Protein AF-J9ACA7-F1 (afdb_monomer_lite)

pLDDT: mean 95.65, std 6.59, range [50.59, 98.69]

Structure (mmCIF, N/CA/C/O backbone):
data_AF-J9ACA7-F1
#
_entry.id   AF-J9ACA7-F1
#
loop_
_atom_site.group_PDB
_atom_site.id
_atom_site.type_symbol
_atom_site.label_atom_id
_atom_site.label_alt_id
_atom_site.label_comp_id
_atom_site.label_asym_id
_atom_site.label_entity_id
_atom_site.label_seq_id
_atom_site.pdbx_PDB_ins_code
_atom_site.Cartn_x
_atom_site.Cartn_y
_atom_site.Cartn_z
_atom_site.occupancy
_atom_site.B_iso_or_equiv
_atom_site.auth_seq_id
_atom_site.auth_comp_id
_atom_site.auth_asym_id
_atom_site.auth_atom_id
_atom_site.pdbx_PDB_model_num
ATOM 1 N N . THR A 1 1 ? 2.583 14.009 -3.274 1.00 87.06 1 THR A N 1
ATOM 2 C CA . THR A 1 1 ? 1.973 13.495 -2.015 1.00 87.06 1 THR A CA 1
ATOM 3 C C . THR A 1 1 ? 2.765 12.299 -1.515 1.00 87.06 1 THR A C 1
ATOM 5 O O . THR A 1 1 ? 3.557 11.767 -2.279 1.00 87.06 1 THR A O 1
ATOM 8 N N . PHE A 1 2 ? 2.575 11.861 -0.263 1.00 96.62 2 PHE A N 1
ATOM 9 C CA . PHE A 1 2 ? 3.345 10.737 0.300 1.00 96.62 2 PHE A CA 1
ATOM 10 C C . PHE A 1 2 ? 3.191 9.428 -0.502 1.00 96.62 2 PHE A C 1
ATOM 12 O O . PHE A 1 2 ? 4.172 8.726 -0.705 1.00 96.62 2 PHE A O 1
ATOM 19 N N . ALA A 1 3 ? 2.005 9.162 -1.064 1.00 97.69 3 ALA A N 1
ATOM 20 C CA . ALA A 1 3 ? 1.785 8.041 -1.984 1.00 97.69 3 ALA A CA 1
ATOM 21 C C . ALA A 1 3 ? 2.706 8.089 -3.220 1.00 97.69 3 ALA A C 1
ATOM 23 O O . ALA A 1 3 ? 3.313 7.081 -3.566 1.00 97.69 3 ALA A O 1
ATOM 24 N N . VAL A 1 4 ? 2.835 9.263 -3.858 1.00 97.75 4 VAL A N 1
ATOM 25 C CA . VAL A 1 4 ? 3.712 9.462 -5.031 1.00 97.75 4 VAL A CA 1
ATOM 26 C C . VAL A 1 4 ? 5.159 9.183 -4.646 1.00 97.75 4 VAL A C 1
ATOM 28 O O . VAL A 1 4 ? 5.820 8.404 -5.318 1.00 97.75 4 VAL A O 1
ATOM 31 N N . PHE A 1 5 ? 5.607 9.738 -3.515 1.00 98.00 5 PHE A N 1
ATOM 32 C CA . PHE A 1 5 ? 6.950 9.485 -3.000 1.00 98.00 5 PHE A CA 1
ATOM 33 C C . PHE A 1 5 ? 7.207 7.989 -2.785 1.00 98.00 5 PHE A C 1
ATOM 35 O O . PHE A 1 5 ? 8.221 7.489 -3.251 1.00 98.00 5 PHE A O 1
ATOM 42 N N . LEU A 1 6 ? 6.297 7.259 -2.128 1.00 97.81 6 LEU A N 1
ATOM 43 C CA . LEU A 1 6 ? 6.461 5.816 -1.916 1.00 97.81 6 LEU A CA 1
ATOM 44 C C . LEU A 1 6 ? 6.514 5.044 -3.238 1.00 97.81 6 LEU A C 1
ATOM 46 O O . LEU A 1 6 ? 7.299 4.108 -3.353 1.00 97.81 6 LEU A O 1
ATOM 50 N N . SER A 1 7 ? 5.696 5.426 -4.224 1.00 97.56 7 SER A N 1
ATOM 51 C CA . SER A 1 7 ? 5.688 4.783 -5.542 1.00 97.56 7 SER A CA 1
ATOM 52 C C . SER A 1 7 ? 7.011 5.017 -6.265 1.00 97.56 7 SER A C 1
ATOM 54 O O . SER A 1 7 ? 7.636 4.069 -6.720 1.00 97.56 7 SER A O 1
ATOM 56 N N . GLU A 1 8 ? 7.477 6.264 -6.332 1.00 97.75 8 GLU A N 1
ATOM 57 C CA . GLU A 1 8 ? 8.749 6.612 -6.973 1.00 97.75 8 GLU A CA 1
ATOM 58 C C . GLU A 1 8 ? 9.941 5.979 -6.250 1.00 97.75 8 GLU A C 1
ATOM 60 O O . GLU A 1 8 ? 10.871 5.483 -6.885 1.00 97.75 8 GLU A O 1
ATOM 65 N N . TYR A 1 9 ? 9.910 5.971 -4.917 1.00 97.94 9 TYR A N 1
ATOM 66 C CA . TYR A 1 9 ? 10.969 5.402 -4.097 1.00 97.94 9 TYR A CA 1
ATOM 67 C C . TYR A 1 9 ? 11.062 3.884 -4.280 1.00 97.94 9 TYR A C 1
ATOM 69 O O . TYR A 1 9 ? 12.158 3.371 -4.503 1.00 97.94 9 TYR A O 1
ATOM 77 N N . GLN A 1 10 ? 9.925 3.178 -4.282 1.00 97.44 10 GLN A N 1
ATOM 78 C CA . GLN A 1 10 ? 9.889 1.746 -4.576 1.00 97.44 10 GLN A CA 1
ATOM 79 C C . GLN A 1 10 ? 10.381 1.451 -5.994 1.00 97.44 10 GLN A C 1
ATOM 81 O O . GLN A 1 10 ? 11.221 0.575 -6.164 1.00 97.44 10 GLN A O 1
ATOM 86 N N . MET A 1 11 ? 9.926 2.192 -7.004 1.00 96.69 11 MET A N 1
ATOM 87 C CA . MET A 1 11 ? 10.335 1.945 -8.390 1.00 96.69 11 MET A CA 1
ATOM 88 C C . MET A 1 11 ? 11.828 2.187 -8.621 1.00 96.69 11 MET A C 1
ATOM 90 O O . MET A 1 11 ? 12.437 1.543 -9.472 1.00 96.69 11 MET A O 1
ATOM 94 N N . LYS A 1 12 ? 12.417 3.144 -7.896 1.00 97.69 12 LYS A N 1
ATOM 95 C CA . LYS A 1 12 ? 13.818 3.531 -8.069 1.00 97.69 12 LYS A CA 1
ATOM 96 C C . LYS A 1 12 ? 14.788 2.681 -7.248 1.00 97.69 12 LYS A C 1
ATOM 98 O O . LYS A 1 12 ? 15.920 2.489 -7.686 1.00 97.69 12 LYS A O 1
ATOM 103 N N . TYR A 1 13 ? 14.377 2.225 -6.066 1.00 97.62 13 TYR A N 1
ATOM 104 C CA . TYR A 1 13 ? 15.283 1.603 -5.092 1.00 97.62 13 TYR A CA 1
ATOM 105 C C . TYR A 1 13 ? 14.804 0.259 -4.529 1.00 97.62 13 TYR A C 1
ATOM 107 O O . TYR A 1 13 ? 15.587 -0.413 -3.864 1.00 97.62 13 TYR A O 1
ATOM 115 N N . GLY A 1 14 ? 13.548 -0.129 -4.754 1.00 96.00 14 GLY A N 1
ATOM 116 C CA . GLY A 1 14 ? 12.978 -1.396 -4.292 1.00 96.00 14 GLY A CA 1
ATOM 117 C C . GLY A 1 14 ? 12.936 -2.468 -5.381 1.00 96.00 14 GLY A C 1
ATOM 118 O O . GLY A 1 14 ? 13.156 -2.196 -6.563 1.00 96.00 14 GLY A O 1
ATOM 119 N N . TYR A 1 15 ? 12.605 -3.700 -4.989 1.00 96.69 15 TYR A N 1
ATOM 120 C CA . TYR A 1 15 ? 12.326 -4.765 -5.950 1.00 96.69 15 TYR A CA 1
ATOM 121 C C . TYR A 1 15 ? 10.889 -4.667 -6.478 1.00 96.69 15 TYR A C 1
ATOM 123 O O . TYR A 1 15 ? 9.964 -4.260 -5.770 1.00 96.69 15 TYR A O 1
ATOM 131 N N . THR A 1 16 ? 10.666 -5.098 -7.722 1.00 93.50 16 THR A N 1
ATOM 132 C CA . THR A 1 16 ? 9.334 -5.097 -8.364 1.00 93.50 16 THR A CA 1
ATOM 133 C C . THR A 1 16 ? 8.304 -5.946 -7.610 1.00 93.50 16 THR A C 1
ATOM 135 O O . THR A 1 16 ? 7.101 -5.686 -7.685 1.00 93.50 16 THR A O 1
ATOM 138 N N . THR A 1 17 ? 8.770 -6.942 -6.856 1.00 95.56 17 THR A N 1
ATOM 139 C CA . THR A 1 17 ? 7.958 -7.835 -6.022 1.00 95.56 17 THR A CA 1
ATOM 140 C C . THR A 1 17 ? 7.566 -7.240 -4.671 1.00 95.56 17 THR A C 1
ATOM 142 O O . THR A 1 17 ? 6.746 -7.836 -3.990 1.00 95.56 17 THR A O 1
ATOM 145 N N . GLU A 1 18 ? 8.124 -6.094 -4.268 1.00 96.38 18 GLU A N 1
ATOM 146 C CA . GLU A 1 18 ? 7.918 -5.508 -2.931 1.00 96.38 18 GLU A CA 1
ATOM 147 C C . GLU A 1 18 ? 6.958 -4.308 -2.924 1.00 96.38 18 GLU A C 1
ATOM 149 O O . GLU A 1 18 ? 6.759 -3.670 -1.893 1.00 96.38 18 GLU A O 1
ATOM 154 N N . LYS A 1 19 ? 6.346 -3.971 -4.061 1.00 96.69 19 LYS A N 1
ATOM 155 C CA . LYS A 1 19 ? 5.414 -2.835 -4.200 1.00 96.69 19 LYS A CA 1
ATOM 156 C C . LYS A 1 19 ? 4.297 -2.798 -3.153 1.00 96.69 19 LYS A C 1
ATOM 158 O O . LYS A 1 19 ? 3.979 -1.739 -2.621 1.00 96.69 19 LYS A O 1
ATOM 163 N N . ASP A 1 20 ? 3.726 -3.942 -2.798 1.00 97.62 20 ASP A N 1
ATOM 164 C CA . ASP A 1 20 ? 2.722 -4.034 -1.737 1.00 97.62 20 ASP A CA 1
ATOM 165 C C . ASP A 1 20 ? 3.329 -3.943 -0.323 1.00 97.62 20 ASP A C 1
ATOM 167 O O . ASP A 1 20 ? 2.693 -3.392 0.576 1.00 97.62 20 ASP A O 1
ATOM 171 N N . LEU A 1 21 ? 4.574 -4.385 -0.122 1.00 98.25 21 LEU A N 1
ATOM 172 C CA . LEU A 1 21 ? 5.298 -4.258 1.150 1.00 98.25 21 LEU A CA 1
ATOM 173 C C . LEU A 1 21 ? 5.672 -2.807 1.490 1.00 98.25 21 LEU A C 1
ATOM 175 O O . LEU A 1 21 ? 5.565 -2.414 2.653 1.00 98.25 21 LEU A O 1
ATOM 179 N N . PHE A 1 22 ? 6.046 -1.988 0.502 1.00 97.88 22 PHE A N 1
ATOM 180 C CA . PHE A 1 22 ? 6.374 -0.570 0.727 1.00 97.88 22 PHE A CA 1
ATOM 181 C C . PHE A 1 22 ? 5.187 0.201 1.316 1.00 97.88 22 PHE A C 1
ATOM 183 O O . PHE A 1 22 ? 5.325 0.932 2.302 1.00 97.88 22 PHE A O 1
ATOM 190 N N . ILE A 1 23 ? 3.996 0.014 0.742 1.00 98.25 23 ILE A N 1
ATOM 191 C CA . ILE A 1 23 ? 2.779 0.631 1.271 1.00 98.25 23 ILE A CA 1
ATOM 192 C C . ILE A 1 23 ? 2.328 -0.032 2.577 1.00 98.25 23 ILE A C 1
ATOM 194 O O . ILE A 1 23 ? 1.860 0.674 3.471 1.00 98.25 23 ILE A O 1
ATOM 198 N N . ALA A 1 24 ? 2.527 -1.347 2.741 1.00 98.62 24 ALA A N 1
ATOM 199 C CA . ALA A 1 24 ? 2.228 -2.045 3.990 1.00 98.62 24 ALA A CA 1
ATOM 200 C C . ALA A 1 24 ? 2.992 -1.454 5.174 1.00 98.62 24 ALA A C 1
ATOM 202 O O . ALA A 1 24 ? 2.386 -1.146 6.201 1.00 98.62 24 ALA A O 1
ATOM 203 N N . GLN A 1 25 ? 4.298 -1.229 5.018 1.00 98.38 25 GLN A N 1
ATOM 204 C CA . GLN A 1 25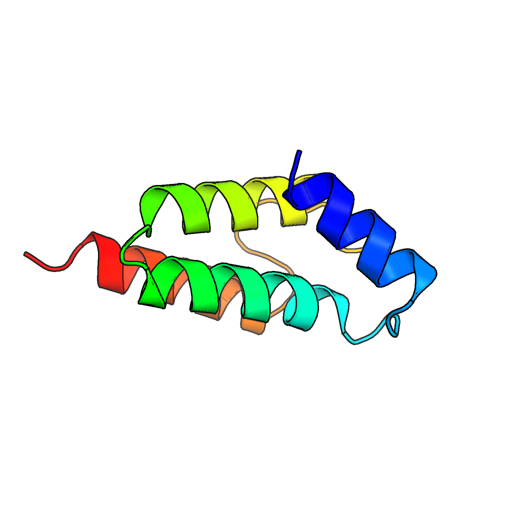 ? 5.123 -0.619 6.054 1.00 98.38 25 GLN A CA 1
ATOM 205 C C . GLN A 1 25 ? 4.567 0.748 6.476 1.00 98.38 25 GLN A C 1
ATOM 207 O O . GLN A 1 25 ? 4.344 0.982 7.665 1.00 98.38 25 GLN A O 1
ATOM 212 N N . ALA A 1 26 ? 4.304 1.639 5.516 1.00 98.44 26 ALA A N 1
ATOM 213 C CA . ALA A 1 26 ? 3.809 2.983 5.804 1.00 98.44 26 ALA A CA 1
ATOM 214 C C . ALA A 1 26 ? 2.418 2.963 6.464 1.00 98.44 26 ALA A C 1
ATOM 216 O O . ALA A 1 26 ? 2.180 3.666 7.447 1.00 98.44 26 ALA A O 1
ATOM 217 N N . VAL A 1 27 ? 1.506 2.123 5.965 1.00 98.56 27 VAL A N 1
ATOM 218 C CA . VAL A 1 27 ? 0.163 1.946 6.535 1.00 98.56 27 VAL A CA 1
ATOM 219 C C . VAL A 1 27 ? 0.244 1.458 7.981 1.00 98.56 27 VAL A C 1
ATOM 221 O O . VAL A 1 27 ? -0.397 2.044 8.853 1.00 98.56 27 VAL A O 1
ATOM 224 N N . LEU A 1 28 ? 1.047 0.429 8.261 1.00 98.56 28 LEU A N 1
ATOM 225 C CA . LEU A 1 28 ? 1.190 -0.123 9.611 1.00 98.56 28 LEU A CA 1
ATOM 226 C C . LEU A 1 28 ? 1.801 0.897 10.583 1.00 98.56 28 LEU A C 1
ATOM 228 O O . LEU A 1 28 ? 1.308 1.040 11.699 1.00 98.56 28 LEU A O 1
ATOM 232 N N . GLN A 1 29 ? 2.801 1.672 10.152 1.00 98.44 29 GLN A N 1
ATOM 233 C CA . GLN A 1 29 ? 3.361 2.769 10.952 1.00 98.44 29 GLN A CA 1
ATOM 234 C C . GLN A 1 29 ? 2.300 3.828 11.297 1.00 98.44 29 GLN A C 1
ATOM 236 O O . GLN A 1 29 ? 2.213 4.269 12.442 1.00 98.44 29 GLN A O 1
ATOM 241 N N . MET A 1 30 ? 1.445 4.200 10.340 1.00 98.12 30 MET A N 1
ATOM 242 C CA . MET A 1 30 ? 0.348 5.146 10.582 1.00 98.12 30 MET A CA 1
ATOM 243 C C . MET A 1 30 ? -0.735 4.581 11.507 1.00 98.12 30 MET A C 1
ATOM 245 O O . MET A 1 30 ? -1.342 5.332 12.272 1.00 98.12 30 MET A O 1
ATOM 249 N N . LEU A 1 31 ? -0.9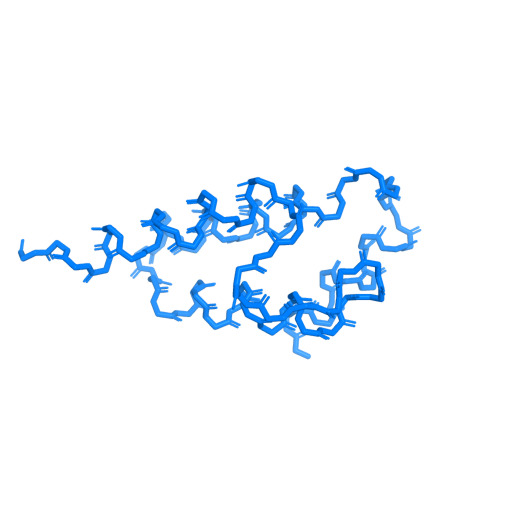89 3.273 11.457 1.00 97.69 31 LEU A N 1
ATOM 250 C CA . LEU A 1 31 ? -1.905 2.609 12.384 1.00 97.69 31 LEU A CA 1
ATOM 251 C C . LEU A 1 31 ? -1.349 2.593 13.814 1.00 97.69 31 LEU A C 1
ATOM 253 O O . LEU A 1 31 ? -2.101 2.881 14.745 1.00 97.69 31 LEU A O 1
ATOM 257 N N . CYS A 1 32 ? -0.045 2.355 13.996 1.00 97.69 32 CYS A N 1
ATOM 258 C CA . CYS A 1 32 ? 0.623 2.500 15.296 1.00 97.69 32 CYS A CA 1
ATOM 259 C C . CYS A 1 32 ? 0.507 3.931 15.850 1.00 97.69 32 CYS A C 1
ATOM 261 O O . CYS A 1 32 ? 0.317 4.114 17.049 1.00 97.69 32 CYS A O 1
ATOM 263 N N . ASP A 1 33 ? 0.531 4.935 14.971 1.00 97.44 33 ASP A N 1
ATOM 264 C CA . ASP A 1 33 ? 0.310 6.349 15.305 1.00 97.44 33 ASP A CA 1
ATOM 265 C C . ASP A 1 33 ? -1.187 6.731 15.408 1.00 97.44 33 ASP A C 1
ATOM 267 O O . ASP A 1 33 ? -1.553 7.905 15.390 1.00 97.44 33 ASP A O 1
ATOM 271 N N . ARG A 1 34 ? -2.087 5.739 15.491 1.00 96.25 34 ARG A N 1
ATOM 272 C CA . ARG A 1 34 ? -3.548 5.902 15.634 1.00 96.25 34 ARG A CA 1
ATOM 273 C C . ARG A 1 34 ? -4.184 6.796 14.561 1.00 96.25 34 ARG A C 1
ATOM 275 O O . ARG A 1 34 ? -5.138 7.526 14.830 1.00 96.25 34 ARG A O 1
ATOM 282 N N . LYS A 1 35 ? -3.703 6.709 13.316 1.00 97.12 35 LYS A N 1
ATOM 283 C CA . LYS A 1 35 ? -4.205 7.485 12.164 1.00 97.12 35 LYS A CA 1
ATOM 284 C C . LYS A 1 35 ? -4.893 6.609 11.100 1.00 97.12 35 LYS A C 1
ATOM 286 O O . LYS A 1 35 ? -4.486 6.643 9.936 1.00 97.12 35 LYS A O 1
ATOM 291 N N . PRO A 1 36 ? -5.972 5.866 11.424 1.00 96.88 36 PRO A N 1
ATOM 292 C CA . PRO A 1 36 ? -6.589 4.921 10.488 1.00 96.88 36 PRO A CA 1
ATOM 293 C C . PRO A 1 36 ? -7.196 5.594 9.247 1.00 96.88 36 PRO A C 1
ATOM 295 O O . PRO A 1 36 ? -7.012 5.103 8.137 1.00 96.88 36 PRO A O 1
ATOM 298 N N . LYS A 1 37 ? -7.845 6.761 9.389 1.00 96.19 37 LYS A N 1
ATOM 299 C CA . LYS A 1 37 ? -8.413 7.503 8.242 1.00 96.19 37 LYS A CA 1
ATOM 300 C C . LYS A 1 37 ? -7.333 7.929 7.243 1.00 96.19 37 LYS A C 1
ATOM 302 O O . LYS A 1 37 ? -7.507 7.792 6.034 1.00 96.19 37 LYS A O 1
ATOM 307 N N . SER A 1 38 ? -6.205 8.424 7.750 1.00 97.50 38 SER A N 1
ATOM 308 C CA . SER A 1 38 ? -5.075 8.828 6.912 1.00 97.50 38 SER A CA 1
ATOM 309 C C . SER A 1 38 ? -4.379 7.617 6.284 1.00 97.50 38 SER A C 1
ATOM 311 O O . SER A 1 38 ? -3.975 7.701 5.128 1.00 97.50 38 SER A O 1
ATOM 313 N N . ALA A 1 39 ? -4.284 6.495 7.007 1.00 98.25 39 ALA A N 1
ATOM 314 C CA . ALA A 1 39 ? -3.741 5.243 6.485 1.00 98.25 39 ALA A CA 1
ATOM 315 C C . ALA A 1 39 ? -4.594 4.695 5.327 1.00 98.25 39 ALA A C 1
ATOM 317 O O . ALA A 1 39 ? -4.044 4.325 4.292 1.00 98.25 39 ALA A O 1
ATOM 318 N N . LEU A 1 40 ? -5.929 4.729 5.453 1.00 97.88 40 LEU A N 1
ATOM 319 C CA . LEU A 1 40 ? -6.843 4.322 4.380 1.00 97.88 40 LEU A CA 1
ATOM 320 C C . LEU A 1 40 ? -6.665 5.184 3.129 1.00 97.88 40 LEU A C 1
ATOM 322 O O . LEU A 1 40 ? -6.519 4.655 2.030 1.00 97.88 40 LEU A O 1
ATOM 326 N N . LYS A 1 41 ? -6.616 6.511 3.302 1.00 97.88 41 LYS A N 1
ATOM 327 C CA . LYS A 1 41 ? -6.395 7.438 2.188 1.00 97.88 41 LYS A CA 1
ATOM 328 C C . LYS A 1 41 ? -5.042 7.200 1.516 1.00 97.88 41 LYS A C 1
ATOM 330 O O . LYS A 1 41 ? -4.960 7.244 0.294 1.00 97.88 41 LYS A O 1
ATOM 335 N N . LEU A 1 42 ? -3.987 6.948 2.296 1.00 98.44 42 LEU A N 1
ATOM 336 C CA . LEU A 1 42 ? -2.663 6.643 1.754 1.00 98.44 42 LEU A CA 1
ATOM 337 C C . LEU A 1 42 ? -2.684 5.347 0.931 1.00 98.44 42 LEU A C 1
ATOM 339 O O . LEU A 1 42 ? -2.189 5.359 -0.194 1.00 98.44 42 LEU A O 1
ATOM 343 N N . LEU A 1 43 ? -3.285 4.276 1.463 1.00 98.31 43 LEU A N 1
ATOM 344 C CA . LEU A 1 43 ? -3.439 2.995 0.769 1.00 98.31 43 LEU A CA 1
ATOM 345 C C . LEU A 1 43 ? -4.174 3.170 -0.566 1.00 98.31 43 LEU A C 1
ATOM 347 O O . LEU A 1 43 ? -3.671 2.727 -1.594 1.00 98.31 43 LEU A O 1
ATOM 351 N N . GLN A 1 44 ? -5.320 3.859 -0.560 1.00 97.94 44 GLN A N 1
ATOM 352 C CA . GLN A 1 44 ? -6.110 4.131 -1.765 1.00 97.94 44 GLN A CA 1
ATOM 353 C C . GLN A 1 44 ? -5.302 4.922 -2.796 1.00 97.94 44 GLN A C 1
ATOM 355 O O . GLN A 1 44 ? -5.089 4.439 -3.903 1.00 97.94 44 GLN A O 1
ATOM 360 N N . CYS A 1 45 ? -4.757 6.080 -2.404 1.00 97.81 45 CYS A N 1
ATOM 361 C CA . CYS A 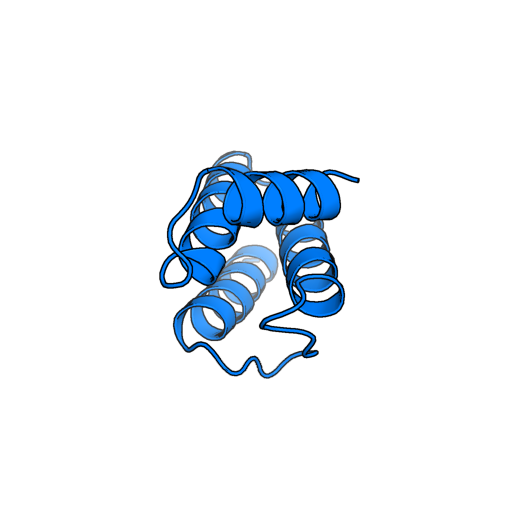1 45 ? -3.978 6.911 -3.316 1.00 97.81 45 CYS A CA 1
ATOM 362 C C . CYS A 1 45 ? -2.766 6.172 -3.891 1.00 97.81 45 CYS A C 1
ATOM 364 O O . CYS A 1 45 ? -2.443 6.384 -5.052 1.00 97.81 45 CYS A O 1
ATOM 366 N N . TYR A 1 46 ? -2.081 5.337 -3.105 1.00 98.25 46 TYR A N 1
ATOM 367 C CA . TYR A 1 46 ? -0.951 4.548 -3.595 1.00 98.25 46 TYR A CA 1
ATOM 368 C C . TYR A 1 46 ? -1.395 3.516 -4.637 1.00 98.25 46 TYR A C 1
ATOM 370 O O . TYR A 1 46 ? -0.803 3.450 -5.710 1.00 98.25 46 TYR A O 1
ATOM 378 N N . CYS A 1 47 ? -2.460 2.757 -4.363 1.00 97.75 47 CYS A N 1
ATOM 379 C CA . CYS A 1 47 ? -2.969 1.739 -5.288 1.00 97.75 47 CYS A CA 1
ATOM 380 C C . 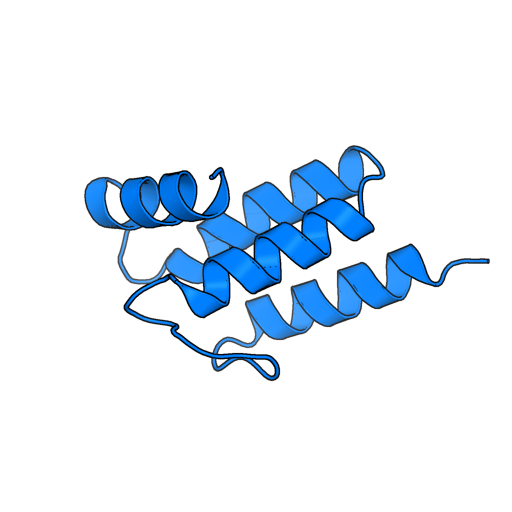CYS A 1 47 ? -3.505 2.337 -6.597 1.00 97.75 47 CYS A C 1
ATOM 382 O O . CYS A 1 47 ? -3.346 1.722 -7.652 1.00 97.75 47 CYS A O 1
ATOM 384 N N . ASP A 1 48 ? -4.087 3.538 -6.540 1.00 96.50 48 ASP A N 1
ATOM 385 C CA . ASP A 1 48 ? -4.612 4.239 -7.715 1.00 96.50 48 ASP A CA 1
ATOM 386 C C . ASP A 1 48 ? -3.490 4.717 -8.652 1.00 96.50 48 ASP A C 1
ATOM 388 O O . ASP A 1 48 ? -3.622 4.644 -9.875 1.00 96.50 48 ASP A O 1
ATOM 392 N N . ILE A 1 49 ? -2.374 5.209 -8.097 1.00 95.94 49 ILE A N 1
ATOM 393 C CA . ILE A 1 49 ? -1.300 5.828 -8.893 1.00 95.94 49 ILE A CA 1
ATOM 394 C C . ILE A 1 49 ? -0.178 4.857 -9.273 1.00 95.94 49 ILE A C 1
ATOM 396 O O . ILE A 1 49 ? 0.483 5.077 -10.290 1.00 95.94 49 ILE A O 1
ATOM 400 N N . HIS A 1 50 ? 0.064 3.813 -8.472 1.00 96.56 50 HIS A N 1
ATOM 401 C CA . HIS A 1 50 ? 1.217 2.937 -8.659 1.00 96.56 50 HIS A CA 1
ATOM 402 C C . HIS A 1 50 ? 1.093 2.169 -9.982 1.00 96.56 50 HIS A C 1
ATOM 404 O O . HIS A 1 50 ? 0.118 1.432 -10.150 1.00 96.56 50 HIS A O 1
ATOM 410 N N . PRO A 1 51 ? 2.063 2.277 -10.911 1.00 94.88 51 PRO A N 1
ATOM 411 C CA . PRO A 1 51 ? 1.914 1.808 -12.291 1.00 94.88 51 PRO A CA 1
ATOM 412 C C . PRO A 1 51 ? 1.608 0.312 -12.407 1.00 94.88 51 PRO A C 1
ATOM 414 O O . PRO A 1 51 ? 0.782 -0.065 -13.232 1.00 94.88 51 PRO A O 1
ATOM 417 N N . ASP A 1 52 ? 2.192 -0.514 -11.535 1.00 94.19 52 ASP A N 1
ATOM 418 C CA . ASP A 1 52 ? 2.002 -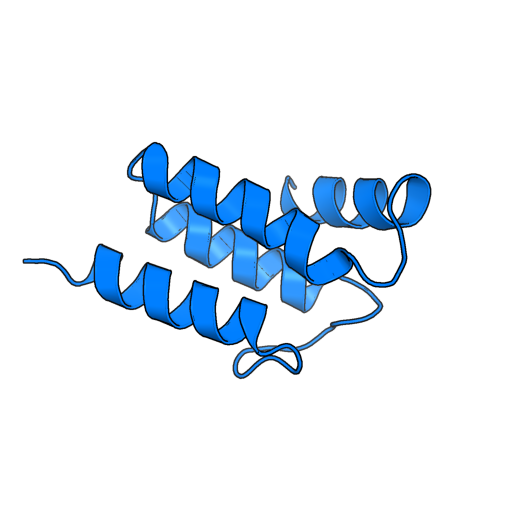1.973 -11.553 1.00 94.19 52 ASP A CA 1
ATOM 419 C C . ASP A 1 52 ? 0.853 -2.481 -10.662 1.00 94.19 52 ASP A C 1
ATOM 421 O O . ASP A 1 52 ? 0.781 -3.682 -10.375 1.00 94.19 52 ASP A O 1
ATOM 425 N N . ILE A 1 53 ? 0.021 -1.570 -10.144 1.00 94.31 53 ILE A N 1
ATOM 426 C CA . ILE A 1 53 ? -1.180 -1.890 -9.359 1.00 94.31 53 ILE A CA 1
ATOM 427 C C . ILE A 1 53 ? -2.403 -1.285 -10.056 1.00 94.31 53 ILE A C 1
ATOM 429 O O . ILE A 1 53 ? -3.283 -2.048 -10.443 1.00 94.31 53 ILE A O 1
ATOM 433 N N . ARG A 1 54 ? -2.437 0.054 -10.217 1.00 89.62 54 ARG A N 1
ATOM 434 C CA . ARG A 1 54 ? -3.509 0.873 -10.833 1.00 89.62 54 ARG A CA 1
ATOM 435 C C . ARG A 1 54 ? -4.905 0.266 -10.695 1.00 89.62 54 ARG A C 1
ATOM 437 O O . ARG A 1 54 ? -5.598 0.027 -11.683 1.00 89.62 54 ARG A O 1
ATOM 444 N N . SER A 1 55 ? -5.301 -0.001 -9.457 1.00 90.81 55 SER A N 1
ATOM 445 C CA . SER A 1 55 ? -6.561 -0.673 -9.152 1.00 90.81 55 SER A CA 1
ATOM 446 C C . SER A 1 55 ? -7.211 -0.059 -7.927 1.00 90.81 55 SER A C 1
ATOM 448 O O . SER A 1 55 ? -6.558 0.131 -6.900 1.00 90.81 55 SER A O 1
ATOM 450 N N . GLY A 1 56 ? -8.523 0.150 -8.018 1.00 91.81 56 GLY A N 1
ATOM 451 C CA . GLY A 1 56 ? -9.364 0.364 -6.847 1.00 91.81 56 GLY A CA 1
ATOM 452 C C . GLY A 1 56 ? -9.525 -0.924 -6.038 1.00 91.81 56 GLY A C 1
ATOM 453 O O . GLY A 1 56 ? -9.118 -2.004 -6.469 1.00 91.81 56 GLY A O 1
ATOM 454 N N . PHE A 1 57 ? -10.135 -0.806 -4.859 1.00 93.81 57 PHE A N 1
ATOM 455 C CA . PHE A 1 57 ? -10.538 -1.967 -4.067 1.00 93.81 57 PHE A CA 1
ATOM 456 C C . PHE A 1 57 ? -11.706 -2.708 -4.762 1.00 93.81 57 PHE A C 1
ATOM 458 O O . PHE A 1 57 ? -12.643 -2.036 -5.202 1.00 93.81 57 PHE A O 1
ATOM 465 N N . PRO A 1 58 ? -11.712 -4.056 -4.822 1.00 95.62 58 PRO A N 1
ATOM 466 C CA . PRO A 1 58 ? -10.707 -4.978 -4.287 1.00 95.62 58 PRO A CA 1
ATOM 467 C C . PRO A 1 58 ? -9.418 -5.014 -5.118 1.00 95.62 58 PRO A C 1
ATOM 469 O O . PRO A 1 58 ? -9.443 -4.971 -6.344 1.00 95.62 58 PRO A O 1
ATOM 472 N N . TYR A 1 59 ? -8.283 -5.116 -4.430 1.00 96.69 59 TYR A N 1
ATOM 473 C CA . TYR A 1 59 ? -6.957 -5.038 -5.036 1.00 96.69 59 TYR A CA 1
ATOM 474 C C . TYR A 1 59 ? -6.469 -6.403 -5.547 1.00 96.69 59 TYR A C 1
ATOM 476 O O . TYR A 1 59 ? -6.839 -7.439 -4.986 1.00 96.69 59 TYR A O 1
ATOM 484 N N . PRO A 1 60 ? -5.561 -6.433 -6.540 1.00 95.31 60 PRO A N 1
ATOM 485 C CA . PRO A 1 60 ? -5.010 -7.683 -7.071 1.00 95.31 60 PRO A CA 1
ATOM 486 C C . PRO A 1 60 ? -4.048 -8.403 -6.109 1.00 95.31 60 PRO A C 1
ATOM 488 O O . PRO A 1 60 ? -3.751 -9.578 -6.309 1.00 95.31 60 PRO A O 1
ATOM 491 N N . PHE A 1 61 ? -3.569 -7.728 -5.058 1.00 96.44 61 PHE A N 1
ATOM 492 C CA . PHE A 1 61 ? -2.628 -8.284 -4.081 1.00 96.44 61 PHE A CA 1
ATOM 493 C C . PHE A 1 61 ? -3.348 -8.616 -2.766 1.00 96.44 61 PHE A C 1
ATOM 495 O O . PHE A 1 61 ? -3.930 -7.716 -2.148 1.00 96.44 61 PHE A O 1
ATOM 502 N N . PRO A 1 62 ? -3.277 -9.870 -2.277 1.00 98.00 62 PRO A N 1
ATOM 503 C CA . PRO A 1 62 ? -3.903 -10.264 -1.016 1.00 98.00 62 PRO A CA 1
ATOM 504 C C . PRO A 1 62 ? -3.474 -9.408 0.180 1.00 98.00 62 PRO A C 1
ATOM 506 O O . PRO A 1 62 ? -4.313 -9.073 1.015 1.00 98.00 62 PRO A O 1
ATOM 509 N N . LEU A 1 63 ? -2.202 -8.994 0.240 1.00 98.44 63 LEU A N 1
ATOM 510 C CA . LEU A 1 63 ? -1.693 -8.138 1.312 1.00 98.44 63 LEU A CA 1
ATOM 511 C C . LEU A 1 63 ? -2.402 -6.775 1.349 1.00 98.44 63 LEU A C 1
ATOM 513 O O . LEU A 1 63 ? -2.772 -6.304 2.420 1.00 98.44 63 LEU A O 1
ATOM 517 N N . LEU A 1 64 ? -2.664 -6.161 0.194 1.00 98.38 64 LEU A N 1
ATOM 518 C CA . LEU A 1 64 ? -3.374 -4.879 0.123 1.00 98.38 64 LEU A CA 1
ATOM 519 C C . LEU A 1 64 ? -4.825 -5.010 0.602 1.00 98.38 64 LEU A C 1
ATOM 521 O O . LEU A 1 64 ? -5.325 -4.141 1.318 1.00 98.38 64 LEU A O 1
ATOM 525 N N . ASN A 1 65 ? -5.487 -6.120 0.263 1.00 98.38 65 ASN A N 1
ATOM 526 C CA . ASN A 1 65 ? -6.831 -6.425 0.762 1.00 98.38 65 ASN A CA 1
ATOM 527 C C . ASN A 1 65 ? -6.823 -6.661 2.278 1.00 98.38 65 ASN A C 1
ATOM 529 O O . ASN A 1 65 ? -7.676 -6.130 2.988 1.00 98.38 65 ASN A O 1
ATOM 533 N N . PHE A 1 66 ? -5.830 -7.394 2.790 1.00 98.69 66 PHE A N 1
ATOM 534 C CA . PHE A 1 66 ? -5.636 -7.588 4.225 1.00 98.69 66 PHE A CA 1
ATOM 535 C C . PHE A 1 66 ? -5.457 -6.253 4.959 1.00 98.69 66 PHE A C 1
ATOM 537 O O . PHE A 1 66 ? -6.106 -6.027 5.981 1.00 98.69 66 PHE A O 1
ATOM 544 N N . LEU A 1 67 ? -4.639 -5.338 4.428 1.00 98.44 67 LEU A N 1
ATOM 545 C CA . LEU A 1 67 ? -4.470 -3.998 4.995 1.00 98.44 67 LEU A CA 1
ATOM 546 C C . LEU A 1 67 ? -5.781 -3.211 4.980 1.00 98.44 67 LEU A C 1
ATOM 548 O O . LEU A 1 67 ? -6.138 -2.624 5.996 1.00 98.44 67 LEU A O 1
ATOM 552 N N . HIS A 1 68 ? -6.522 -3.231 3.869 1.00 98.31 68 HIS A N 1
ATOM 553 C CA . HIS A 1 68 ? -7.812 -2.550 3.757 1.00 98.31 68 HIS A CA 1
ATOM 554 C C . HIS A 1 68 ? -8.788 -3.009 4.850 1.00 98.31 68 HIS A C 1
ATOM 556 O O . HIS A 1 68 ? -9.314 -2.185 5.602 1.00 98.31 68 HIS A O 1
ATOM 562 N N . PHE A 1 69 ? -8.969 -4.325 5.007 1.00 98.06 69 PHE A N 1
ATOM 563 C CA . PHE A 1 69 ? -9.821 -4.881 6.060 1.00 98.06 69 PHE A CA 1
ATOM 564 C C . PHE A 1 69 ? -9.283 -4.607 7.466 1.00 98.06 69 PHE A C 1
ATOM 566 O O . PHE A 1 69 ? -10.066 -4.305 8.364 1.00 98.06 69 PHE A O 1
ATOM 573 N N . THR A 1 70 ? -7.965 -4.650 7.667 1.00 97.81 70 THR A N 1
ATOM 574 C CA . THR A 1 70 ? -7.335 -4.327 8.957 1.00 97.81 70 THR A CA 1
ATOM 575 C C . THR A 1 70 ? -7.615 -2.883 9.363 1.00 97.81 70 THR A C 1
ATOM 577 O O . THR A 1 70 ? -7.985 -2.626 10.508 1.00 97.81 70 THR A O 1
ATOM 580 N N . ILE A 1 71 ? -7.499 -1.935 8.427 1.00 97.94 71 ILE A N 1
ATOM 581 C CA . ILE A 1 71 ? -7.793 -0.525 8.689 1.00 97.94 71 ILE A CA 1
ATOM 582 C C . ILE A 1 71 ? -9.269 -0.349 9.056 1.00 97.94 71 ILE A C 1
ATOM 584 O O . ILE 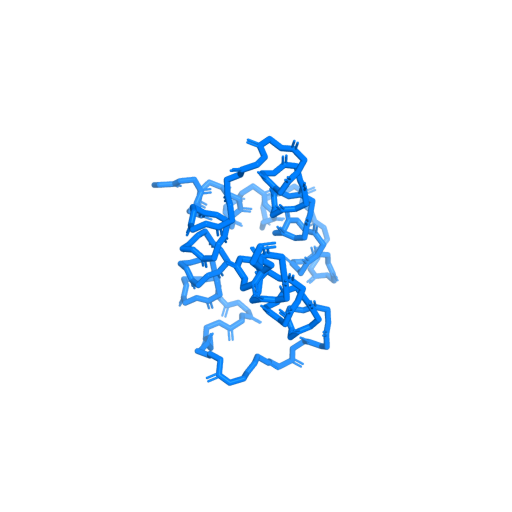A 1 71 ? -9.552 0.322 10.044 1.00 97.94 71 ILE A O 1
ATOM 588 N N . ILE A 1 72 ? -10.197 -0.969 8.315 1.00 96.56 72 ILE A N 1
ATOM 589 C CA . ILE A 1 72 ? -11.637 -0.927 8.630 1.00 96.56 72 ILE A CA 1
ATOM 590 C C . ILE A 1 72 ? -11.909 -1.521 10.017 1.00 96.56 72 ILE A C 1
ATOM 592 O O . ILE A 1 72 ? -12.607 -0.907 10.817 1.00 96.56 72 ILE A O 1
ATOM 596 N N . CYS A 1 73 ? -11.320 -2.677 10.329 1.00 96.50 73 CYS A N 1
ATOM 597 C CA . CYS A 1 73 ? -11.472 -3.345 11.620 1.00 96.50 73 CYS A CA 1
ATOM 598 C C . CYS A 1 73 ? -11.011 -2.454 12.783 1.00 96.50 73 CYS A C 1
ATOM 600 O O . CYS A 1 73 ? -11.683 -2.377 13.804 1.00 96.50 73 CYS A O 1
ATOM 602 N N . ILE A 1 74 ? -9.895 -1.738 12.622 1.00 94.94 74 ILE A N 1
ATOM 603 C CA . ILE A 1 74 ? -9.381 -0.809 13.639 1.00 94.94 74 ILE A CA 1
ATOM 604 C C . ILE A 1 74 ? -10.225 0.468 13.710 1.00 94.94 74 ILE A C 1
ATOM 606 O O . ILE A 1 74 ? -10.482 0.963 14.803 1.00 94.94 74 ILE A O 1
ATOM 610 N N . ALA A 1 75 ? -10.642 1.016 12.566 1.00 91.44 75 ALA A N 1
ATOM 611 C CA . ALA A 1 75 ? -11.415 2.255 12.501 1.00 91.44 75 ALA A CA 1
ATOM 612 C C . ALA A 1 75 ? -12.833 2.105 13.071 1.00 91.44 75 ALA A C 1
ATOM 614 O O . ALA A 1 75 ? -13.383 3.084 13.566 1.00 91.44 75 ALA A O 1
ATOM 615 N N . ASN A 1 76 ? -13.395 0.897 12.997 1.00 85.75 76 ASN A N 1
ATOM 616 C CA . ASN A 1 76 ? -14.732 0.564 13.483 1.00 85.75 76 ASN A CA 1
ATOM 617 C C . ASN A 1 76 ? -14.736 -0.001 14.913 1.00 85.75 76 ASN A C 1
ATOM 619 O O . ASN A 1 76 ? -15.765 -0.513 15.346 1.00 85.75 76 ASN A O 1
ATOM 623 N N . LYS A 1 77 ? -13.612 0.044 15.643 1.00 67.19 77 LYS A N 1
ATOM 624 C CA . LYS A 1 77 ? -13.634 -0.274 17.075 1.00 67.19 77 LYS A CA 1
ATOM 625 C C . LYS A 1 77 ? -14.368 0.840 17.819 1.00 67.19 77 LYS A C 1
ATOM 627 O O . LYS A 1 77 ? -13.869 1.963 17.868 1.00 67.19 77 LYS A O 1
ATOM 632 N N . GLU A 1 78 ? -15.547 0.492 18.331 1.00 50.59 78 GLU A N 1
ATOM 633 C CA . GLU A 1 78 ? -16.292 1.244 19.350 1.00 50.59 78 GLU A CA 1
ATOM 634 C C . GLU A 1 78 ? -15.441 1.482 20.605 1.00 50.59 78 GLU A C 1
ATOM 636 O O . GLU A 1 78 ? -14.710 0.548 21.020 1.00 50.59 78 GLU A O 1
#

Sequence (78 aa):
TFAVFLSEYQMKYGYTTEKDLFIAQAVLQMLCDRKPKSALKLLQCYCDIHPDIRSGFPYPFPLLNFLHFTIICIANKE

InterPro domains:
  IPR007317 Golgi to ER traffic protein 4 [PF04190] (2-77)
  IPR007317 Golgi to ER traffic protein 4 [PTHR12875] (2-75)
  IPR011990 Tetratricopeptide-like helical domain superfamily [G3DSA:1.25.40.10] (1-78)

Secondary structure (DSSP, 8-state):
-HHHHHHHHHHHHS-GGGHHHHHHHHHHHHHHTT-HHHHHHHHHHHHHH-TTT--PSSPSSHHHHHHHHHHHHHHT--

Organism: Wuchereria bancrofti (NCBI:txid6293)

Foldseek 3Di:
DVLVVLLVCCVVPNDPVCLLVSLVVVLVVCVVVVNLVVNLVSLQSNQCPRPVWNDGPPTPDPSSVVSNVVSVVSVPDD

Radius of gyration: 11.81 Å; chains: 1; bounding box: 32×24×32 Å